Protein AF-A0A1G1KWL5-F1 (afdb_monomer_lite)

Secondary structure (DSSP, 8-state):
--EEEEEEES-SB--HHHHHHHHHHHHHHHHHHHHTT--EE-TTSSS--EESSSEEEEEE-TT--S------BEEEE-TT--SB--TTT---EEEEETTEEEESSB--SS----S-EEEESB--GGGGGGGG--TT-SSS--PEEEEEEEET-----S--TT----

Structure (mmCIF, N/CA/C/O backbone):
data_AF-A0A1G1KWL5-F1
#
_entry.id   AF-A0A1G1KWL5-F1
#
loop_
_atom_site.group_PDB
_atom_site.id
_atom_site.type_symbol
_atom_site.label_atom_id
_atom_site.label_alt_id
_atom_site.label_comp_id
_atom_site.label_asym_id
_atom_site.label_entity_id
_atom_site.label_seq_id
_atom_site.pdbx_PDB_ins_code
_atom_site.Cartn_x
_atom_site.Cartn_y
_atom_site.Cartn_z
_atom_site.occupancy
_atom_site.B_iso_or_equiv
_atom_site.auth_seq_id
_atom_site.auth_comp_id
_atom_site.auth_asym_id
_atom_site.auth_atom_id
_atom_site.pdbx_PDB_model_num
ATOM 1 N N . MET A 1 1 ? 5.805 -2.964 14.758 1.00 57.47 1 MET A N 1
ATOM 2 C CA . MET A 1 1 ? 5.570 -2.248 13.506 1.00 57.47 1 MET A CA 1
ATOM 3 C C . MET A 1 1 ? 4.277 -2.833 13.009 1.00 57.47 1 MET A C 1
ATOM 5 O O . MET A 1 1 ? 4.113 -4.042 13.142 1.00 57.47 1 MET A O 1
ATOM 9 N N . GLY A 1 2 ? 3.341 -2.011 12.547 1.00 67.12 2 GLY A N 1
ATOM 10 C CA . GLY A 1 2 ? 2.117 -2.545 11.961 1.00 67.12 2 GLY A CA 1
ATOM 11 C C . GLY A 1 2 ? 2.396 -3.398 10.717 1.00 67.12 2 GLY A C 1
ATOM 12 O O . GLY A 1 2 ? 3.546 -3.698 10.384 1.00 67.12 2 GLY A O 1
ATOM 13 N N . TYR A 1 3 ? 1.343 -3.765 10.000 1.00 77.00 3 TYR A N 1
ATOM 14 C CA . TYR A 1 3 ? 1.448 -4.544 8.770 1.00 77.00 3 TYR A CA 1
ATOM 15 C C . TYR A 1 3 ? 2.246 -3.759 7.723 1.00 77.00 3 TYR A C 1
ATOM 17 O O . TYR A 1 3 ? 1.770 -2.760 7.178 1.00 77.00 3 TYR A O 1
ATOM 25 N N . THR A 1 4 ? 3.484 -4.202 7.502 1.00 85.19 4 THR A N 1
ATOM 26 C CA . THR A 1 4 ? 4.446 -3.587 6.587 1.00 85.19 4 THR A CA 1
ATOM 27 C C . THR A 1 4 ? 4.796 -4.587 5.500 1.00 85.19 4 THR A C 1
ATOM 29 O O . THR A 1 4 ? 5.141 -5.731 5.798 1.00 85.19 4 THR A O 1
ATOM 32 N N . HIS A 1 5 ? 4.714 -4.154 4.250 1.00 87.19 5 HIS A N 1
ATOM 33 C CA . HIS A 1 5 ? 5.125 -4.930 3.093 1.00 87.19 5 HIS A CA 1
ATOM 34 C C . HIS A 1 5 ? 6.475 -4.409 2.630 1.00 87.19 5 HIS A C 1
ATOM 36 O O . HIS A 1 5 ? 6.615 -3.220 2.370 1.00 87.19 5 HIS A O 1
ATOM 42 N N . TYR A 1 6 ? 7.457 -5.299 2.556 1.00 88.25 6 TYR A N 1
ATOM 43 C CA . TYR A 1 6 ? 8.818 -4.984 2.143 1.00 88.25 6 TYR A CA 1
ATOM 44 C C . TYR A 1 6 ? 9.100 -5.658 0.813 1.00 88.25 6 TYR A C 1
ATOM 46 O O . TYR A 1 6 ? 8.738 -6.822 0.621 1.00 88.25 6 TYR A O 1
ATOM 54 N N . TRP A 1 7 ? 9.800 -4.970 -0.076 1.00 88.19 7 TRP A N 1
ATOM 55 C CA . TRP A 1 7 ? 10.335 -5.594 -1.273 1.00 88.19 7 TRP A CA 1
ATOM 56 C C . TRP A 1 7 ? 11.707 -5.032 -1.605 1.00 88.19 7 TRP A C 1
ATOM 58 O O . TRP A 1 7 ? 12.078 -3.918 -1.237 1.00 88.19 7 TRP A O 1
ATOM 68 N N . TYR A 1 8 ? 12.467 -5.845 -2.328 1.00 85.94 8 TYR A N 1
ATOM 69 C CA . TYR A 1 8 ? 13.721 -5.423 -2.910 1.00 85.94 8 TYR A CA 1
ATOM 70 C C . TYR A 1 8 ? 13.727 -5.752 -4.394 1.00 85.94 8 TYR A C 1
ATOM 72 O O . TYR A 1 8 ? 13.217 -6.796 -4.808 1.00 85.94 8 TYR A O 1
ATOM 80 N N . ARG A 1 9 ? 14.365 -4.900 -5.194 1.00 83.56 9 ARG A N 1
ATOM 81 C CA . ARG A 1 9 ? 14.648 -5.206 -6.600 1.00 83.56 9 ARG A CA 1
ATOM 82 C C . ARG A 1 9 ? 16.054 -4.793 -6.997 1.00 83.56 9 ARG A C 1
ATOM 84 O O . ARG A 1 9 ? 16.593 -3.821 -6.480 1.00 83.56 9 ARG A O 1
ATOM 91 N N . LYS A 1 10 ? 16.632 -5.542 -7.934 1.00 78.75 10 LYS A N 1
ATOM 92 C CA . LYS A 1 10 ? 17.970 -5.280 -8.488 1.00 78.75 10 LYS A CA 1
ATOM 93 C C . LYS A 1 10 ? 17.930 -4.361 -9.703 1.00 78.75 10 LYS A C 1
ATOM 95 O O . LYS A 1 10 ? 18.894 -3.654 -9.978 1.00 78.75 10 LYS A O 1
ATOM 100 N N . ASP A 1 11 ? 16.819 -4.372 -10.431 1.00 83.75 11 ASP A N 1
ATOM 101 C CA . ASP A 1 11 ? 16.706 -3.663 -11.697 1.00 83.75 11 ASP A CA 1
ATOM 102 C C . ASP A 1 11 ? 16.145 -2.255 -11.485 1.00 83.75 11 ASP A C 1
ATOM 104 O O . ASP A 1 11 ? 15.118 -2.066 -10.828 1.00 83.75 11 ASP A O 1
ATOM 108 N N . LYS A 1 12 ? 16.817 -1.255 -12.072 1.00 84.75 12 LYS A N 1
ATOM 109 C CA . LYS A 1 12 ? 16.317 0.131 -12.127 1.00 84.75 12 LYS A CA 1
ATOM 110 C C . LYS A 1 12 ? 15.034 0.241 -12.940 1.00 84.75 12 LYS A C 1
ATOM 112 O O . LYS A 1 12 ? 14.191 1.085 -12.650 1.00 84.75 12 LYS A O 1
ATOM 117 N N . GLU A 1 13 ? 14.909 -0.613 -13.945 1.00 90.69 13 GLU A N 1
ATOM 118 C CA . GLU A 1 13 ? 13.768 -0.706 -14.835 1.00 90.69 13 GLU A CA 1
ATOM 119 C C . GLU A 1 13 ? 13.350 -2.168 -14.937 1.00 90.69 13 GLU A C 1
ATOM 121 O O . GLU A 1 13 ? 14.155 -3.026 -15.291 1.00 90.69 13 GLU A O 1
ATOM 126 N N . ILE A 1 14 ? 12.088 -2.449 -14.628 1.00 92.06 14 ILE A N 1
ATOM 127 C CA . ILE A 1 14 ? 11.498 -3.763 -14.871 1.00 92.06 14 ILE A CA 1
ATOM 128 C C . ILE A 1 14 ? 11.105 -3.836 -16.348 1.00 92.06 14 ILE A C 1
ATOM 130 O O . ILE A 1 14 ? 10.504 -2.900 -16.893 1.00 92.06 14 ILE A O 1
ATOM 134 N N . GLU A 1 15 ? 11.441 -4.959 -16.985 1.00 95.50 15 GLU A N 1
ATOM 135 C CA . GLU A 1 15 ? 11.083 -5.230 -18.377 1.00 95.50 15 GLU A CA 1
ATOM 136 C C . GLU A 1 15 ? 9.563 -5.029 -18.585 1.00 95.50 15 GLU A C 1
ATOM 138 O O . GLU A 1 15 ? 8.766 -5.486 -17.757 1.00 95.50 15 GLU A O 1
ATOM 143 N N . PRO A 1 16 ? 9.134 -4.309 -19.641 1.00 97.19 16 PRO A N 1
ATOM 144 C CA . PRO A 1 16 ? 7.728 -3.963 -19.853 1.00 97.19 16 PRO A CA 1
ATOM 145 C C . PRO A 1 16 ? 6.736 -5.133 -19.807 1.00 97.19 16 PRO A C 1
ATOM 147 O O . PRO A 1 16 ? 5.663 -4.983 -19.222 1.00 97.19 16 PRO A O 1
ATOM 150 N N . GLY A 1 17 ? 7.064 -6.282 -20.401 1.00 97.50 17 GLY A N 1
ATOM 151 C CA . GLY A 1 17 ? 6.241 -7.491 -20.364 1.00 97.50 17 GLY A CA 1
ATOM 152 C C . GLY A 1 17 ? 6.099 -8.070 -18.956 1.00 97.50 17 GLY A C 1
ATOM 153 O O . GLY A 1 17 ? 4.982 -8.380 -18.537 1.00 97.50 17 GLY A O 1
ATOM 154 N N . ILE A 1 18 ? 7.197 -8.139 -18.197 1.00 96.88 18 ILE A N 1
ATOM 155 C CA . ILE A 1 18 ? 7.186 -8.552 -16.784 1.00 96.88 18 ILE A CA 1
ATOM 156 C C . ILE A 1 18 ? 6.297 -7.613 -15.966 1.00 96.88 18 ILE A C 1
ATOM 158 O O . ILE A 1 18 ? 5.409 -8.074 -15.248 1.00 96.88 18 ILE A O 1
ATOM 162 N N . PHE A 1 19 ? 6.490 -6.298 -16.092 1.00 97.50 19 PHE A N 1
ATOM 163 C CA . PHE A 1 19 ? 5.705 -5.333 -15.321 1.00 97.50 19 PHE A CA 1
ATOM 164 C C . PHE A 1 19 ? 4.220 -5.362 -15.698 1.00 97.50 19 PHE A C 1
ATOM 166 O O . PHE A 1 19 ? 3.362 -5.285 -14.824 1.00 97.50 19 PHE A O 1
ATOM 173 N N . ALA A 1 20 ? 3.898 -5.535 -16.983 1.00 98.00 20 ALA A N 1
ATOM 174 C CA . ALA A 1 20 ? 2.520 -5.717 -17.427 1.00 98.00 20 ALA A CA 1
ATOM 175 C C . ALA A 1 20 ? 1.878 -6.980 -16.826 1.00 98.00 20 ALA A C 1
ATOM 177 O O . ALA A 1 20 ? 0.693 -6.954 -16.497 1.00 98.00 20 ALA A O 1
ATOM 178 N N . GLY A 1 21 ? 2.648 -8.059 -16.648 1.00 98.19 21 GLY A N 1
ATOM 179 C CA . GLY A 1 21 ? 2.211 -9.252 -15.920 1.00 98.19 21 GLY A CA 1
ATOM 180 C C . GLY A 1 21 ? 1.867 -8.945 -14.462 1.00 98.19 21 GLY A C 1
ATOM 181 O O . GLY A 1 21 ? 0.768 -9.266 -14.019 1.00 98.19 21 GLY A O 1
ATOM 182 N N . ILE A 1 22 ? 2.751 -8.230 -13.757 1.00 96.19 22 ILE A N 1
ATOM 183 C CA . ILE A 1 22 ? 2.518 -7.795 -12.370 1.00 96.19 22 ILE A CA 1
ATOM 184 C C . ILE A 1 22 ? 1.251 -6.934 -12.286 1.00 96.19 22 ILE A C 1
ATOM 186 O O . ILE A 1 22 ? 0.358 -7.226 -11.496 1.00 96.19 22 ILE A O 1
ATOM 190 N N . ALA A 1 23 ? 1.126 -5.906 -13.129 1.00 97.56 23 ALA A N 1
ATOM 191 C CA . ALA A 1 23 ? -0.055 -5.045 -13.155 1.00 97.56 23 ALA A CA 1
ATOM 192 C C . ALA A 1 23 ? -1.339 -5.840 -13.445 1.00 97.56 23 ALA A C 1
ATOM 194 O O . ALA A 1 23 ? -2.368 -5.608 -12.812 1.00 97.56 23 ALA A O 1
ATOM 195 N N . SER A 1 24 ? -1.272 -6.822 -14.350 1.00 97.88 24 SER A N 1
ATOM 196 C CA . SER A 1 24 ? -2.391 -7.724 -14.630 1.00 97.88 24 SER A CA 1
ATOM 197 C C . SER A 1 24 ? -2.783 -8.551 -13.406 1.00 97.88 24 SER A C 1
ATOM 199 O O . SER A 1 24 ? -3.973 -8.746 -13.166 1.00 97.88 24 SER A O 1
ATOM 201 N N . ASP A 1 25 ? -1.821 -9.013 -12.610 1.00 97.31 25 ASP A N 1
ATOM 202 C CA . ASP A 1 25 ? -2.110 -9.762 -11.388 1.00 97.31 25 ASP A CA 1
ATOM 203 C C . ASP A 1 25 ? -2.805 -8.892 -10.337 1.00 97.31 25 ASP A C 1
ATOM 205 O O . ASP A 1 25 ? -3.807 -9.326 -9.770 1.00 97.31 25 ASP A O 1
ATOM 209 N N . PHE A 1 26 ? -2.384 -7.636 -10.160 1.00 94.81 26 PHE A N 1
ATOM 210 C CA . PHE A 1 26 ? -3.118 -6.678 -9.322 1.00 94.81 26 PHE A CA 1
ATOM 211 C C . PHE A 1 26 ? -4.544 -6.443 -9.838 1.00 94.81 26 PHE A C 1
ATOM 213 O O . PHE A 1 26 ? -5.502 -6.504 -9.069 1.00 94.81 26 PHE A O 1
ATOM 220 N N . GLN A 1 27 ? -4.713 -6.248 -11.147 1.00 95.44 27 GLN A N 1
ATOM 221 C CA . GLN A 1 27 ? -6.031 -6.045 -11.757 1.00 95.44 27 GLN A CA 1
ATOM 222 C C . GLN A 1 27 ? -6.972 -7.242 -11.547 1.00 95.44 27 GLN A C 1
ATOM 224 O O . GLN A 1 27 ? -8.164 -7.043 -11.321 1.00 95.44 27 GLN A O 1
ATOM 229 N N . LYS A 1 28 ? -6.462 -8.482 -11.563 1.00 96.44 28 LYS A N 1
ATOM 230 C CA . LYS A 1 28 ? -7.262 -9.692 -11.284 1.00 96.44 28 LYS A CA 1
ATOM 231 C C . LYS A 1 28 ? -7.772 -9.755 -9.842 1.00 96.44 28 LYS A C 1
ATOM 233 O O . LYS A 1 28 ? -8.770 -10.431 -9.593 1.00 96.44 28 LYS A O 1
ATOM 238 N N . LEU A 1 29 ? -7.109 -9.080 -8.900 1.00 93.12 29 LEU A N 1
ATOM 239 C CA . LEU A 1 29 ? -7.541 -9.021 -7.502 1.00 93.12 29 LEU A CA 1
ATOM 240 C C . LEU A 1 29 ? -8.670 -8.007 -7.280 1.00 93.12 29 LEU A C 1
ATOM 242 O O . LEU A 1 29 ? -9.492 -8.224 -6.390 1.00 93.12 29 LEU A O 1
ATOM 246 N N . MET A 1 30 ? -8.768 -6.964 -8.113 1.00 91.44 30 MET A N 1
ATOM 247 C CA . MET A 1 30 ? -9.748 -5.878 -7.952 1.00 91.44 30 MET A CA 1
ATOM 248 C C . MET A 1 30 ? -11.202 -6.366 -7.811 1.00 91.44 30 MET A C 1
ATOM 250 O O . MET A 1 30 ? -11.854 -5.957 -6.854 1.00 91.44 30 MET A O 1
ATOM 254 N N . PRO A 1 31 ? -11.711 -7.318 -8.624 1.00 91.38 31 PRO A N 1
ATOM 255 C CA . PRO A 1 31 ? -13.077 -7.820 -8.446 1.00 91.38 31 PRO A CA 1
ATOM 256 C C . PRO A 1 31 ? -13.299 -8.530 -7.104 1.00 91.38 31 PRO A C 1
ATOM 258 O O . PRO A 1 31 ? -14.403 -8.520 -6.561 1.00 91.38 31 PRO A O 1
ATOM 261 N N . SER A 1 32 ? -12.258 -9.175 -6.564 1.00 90.25 32 SER A N 1
ATOM 262 C CA . SER A 1 32 ? -12.339 -9.792 -5.237 1.00 90.25 32 SER A CA 1
ATOM 263 C C . SER A 1 32 ? -12.357 -8.723 -4.153 1.00 90.25 32 SER A C 1
ATOM 265 O O . SER A 1 32 ? -13.136 -8.838 -3.213 1.00 90.25 32 SER A O 1
ATOM 267 N N . PHE A 1 33 ? -11.549 -7.671 -4.296 1.00 88.81 33 PHE A N 1
ATOM 268 C CA . PHE A 1 33 ? -11.555 -6.537 -3.374 1.00 88.81 33 PHE A CA 1
ATOM 269 C C . PHE A 1 33 ? -12.928 -5.872 -3.321 1.00 88.81 33 PHE A C 1
ATOM 271 O O . PHE A 1 33 ? -13.494 -5.770 -2.234 1.00 88.81 33 PHE A O 1
ATOM 278 N N . ASP A 1 34 ? -13.528 -5.584 -4.476 1.00 85.56 34 ASP A N 1
ATOM 279 C CA . ASP A 1 34 ? -14.884 -5.038 -4.559 1.00 85.56 34 ASP A CA 1
ATOM 280 C C . ASP A 1 34 ? -15.902 -5.949 -3.862 1.00 85.56 34 ASP A C 1
ATOM 282 O O . ASP A 1 34 ? -16.717 -5.492 -3.057 1.00 85.56 34 ASP A O 1
ATOM 286 N N . LYS A 1 35 ? -15.818 -7.266 -4.105 1.00 85.12 35 LYS A N 1
ATOM 287 C CA . LYS A 1 35 ? -16.687 -8.254 -3.453 1.00 85.12 35 LYS A CA 1
ATOM 288 C C . LYS A 1 35 ? -16.546 -8.241 -1.933 1.00 85.12 35 LYS A C 1
ATOM 290 O O . LYS A 1 35 ? -17.541 -8.476 -1.259 1.00 85.12 35 LYS A O 1
ATOM 295 N N . PHE A 1 36 ? -15.348 -8.003 -1.404 1.00 80.50 36 PHE A N 1
ATOM 296 C CA . PHE A 1 36 ? -15.075 -7.935 0.035 1.00 80.50 36 PHE A CA 1
ATOM 297 C C . PHE A 1 36 ? -15.225 -6.521 0.620 1.00 80.50 36 PHE A C 1
ATOM 299 O O . PHE A 1 36 ? -14.883 -6.309 1.782 1.00 80.50 36 PHE A O 1
ATOM 306 N N . GLY A 1 37 ? -15.711 -5.549 -0.161 1.00 78.50 37 GLY A N 1
ATOM 307 C CA . GLY A 1 37 ? -15.825 -4.159 0.282 1.00 78.50 37 GLY A CA 1
ATOM 308 C C . GLY A 1 37 ? -14.472 -3.495 0.560 1.00 78.50 37 GLY A C 1
ATOM 309 O O . GLY A 1 37 ? -14.409 -2.525 1.311 1.00 78.50 37 GLY A O 1
ATOM 310 N N . ILE A 1 38 ? -13.387 -4.014 -0.014 1.00 84.38 38 ILE A N 1
ATOM 311 C CA . ILE A 1 38 ? -12.054 -3.409 0.008 1.00 84.38 38 ILE A CA 1
ATOM 312 C C . ILE A 1 38 ? -12.018 -2.388 -1.125 1.00 84.38 38 ILE A C 1
ATOM 314 O O . ILE A 1 38 ? -12.103 -2.756 -2.293 1.00 84.38 38 ILE A O 1
ATOM 318 N N . GLN A 1 39 ? -11.881 -1.110 -0.783 1.00 87.56 39 GLN A N 1
ATOM 319 C CA . GLN A 1 39 ? -11.731 -0.040 -1.766 1.00 87.56 39 GLN A CA 1
ATOM 320 C C . GLN A 1 39 ? -10.320 0.522 -1.678 1.00 87.56 39 GLN A C 1
ATOM 322 O O . GLN A 1 39 ? -9.864 0.936 -0.610 1.00 87.56 39 GLN A O 1
ATOM 327 N N . LEU A 1 40 ? -9.640 0.519 -2.819 1.00 92.06 40 LEU A N 1
ATOM 328 C CA . LEU A 1 40 ? -8.354 1.173 -2.984 1.00 92.06 40 LEU A CA 1
ATOM 329 C C . LEU A 1 40 ? -8.578 2.563 -3.567 1.00 92.06 40 LEU A C 1
ATOM 331 O O . LEU A 1 40 ? -9.415 2.744 -4.450 1.00 92.06 40 LEU A O 1
ATOM 335 N N . ALA A 1 41 ? -7.805 3.513 -3.072 1.00 93.81 41 ALA A N 1
ATOM 336 C CA . ALA A 1 41 ? -7.695 4.860 -3.595 1.00 93.81 41 ALA A CA 1
ATOM 337 C C . ALA A 1 41 ? -6.360 5.015 -4.342 1.00 93.81 41 ALA A C 1
ATOM 339 O O . ALA A 1 41 ? -5.559 4.075 -4.403 1.00 93.81 41 ALA A O 1
ATOM 340 N N . ASP A 1 42 ? -6.110 6.192 -4.903 1.00 94.94 42 ASP A N 1
ATOM 341 C CA . ASP A 1 42 ? -4.789 6.588 -5.379 1.00 94.94 42 ASP A CA 1
ATOM 342 C C . ASP A 1 42 ? -3.759 6.620 -4.236 1.00 94.94 42 ASP A C 1
ATOM 344 O O . ASP A 1 42 ? -4.041 6.284 -3.081 1.00 94.94 42 ASP A O 1
ATOM 348 N N . GLY A 1 43 ? -2.519 6.979 -4.568 1.00 92.75 43 GLY A N 1
ATOM 349 C CA . GLY A 1 43 ? -1.435 6.983 -3.593 1.00 92.75 43 GLY A CA 1
ATOM 350 C C . GLY A 1 43 ? -1.644 7.939 -2.413 1.00 92.75 43 GLY A C 1
ATOM 351 O O . GLY A 1 43 ? -1.152 7.647 -1.319 1.00 92.75 43 GLY A O 1
ATOM 352 N N . ASP A 1 44 ? -2.416 9.007 -2.609 1.00 93.62 44 ASP A N 1
ATOM 353 C CA . ASP A 1 44 ? -2.716 10.035 -1.610 1.00 93.62 44 ASP A CA 1
ATOM 354 C C . ASP A 1 44 ? -3.996 9.720 -0.814 1.00 93.62 44 ASP A C 1
ATOM 356 O O . ASP A 1 44 ? -4.355 10.435 0.122 1.00 93.62 44 ASP A O 1
ATOM 360 N N . GLY A 1 45 ? -4.674 8.617 -1.142 1.00 92.56 45 GLY A N 1
ATOM 361 C CA . GLY A 1 45 ? -5.897 8.191 -0.472 1.00 92.56 45 GLY A CA 1
ATOM 362 C C . GLY A 1 45 ? -7.170 8.823 -1.039 1.00 92.56 45 GLY A C 1
ATOM 363 O O . GLY A 1 45 ? -8.218 8.758 -0.386 1.00 92.56 45 GLY A O 1
ATOM 364 N N . GLU A 1 46 ? -7.116 9.403 -2.242 1.00 92.31 46 GLU A N 1
ATOM 365 C CA . GLU A 1 46 ? -8.263 9.974 -2.955 1.00 92.31 46 GLU A CA 1
ATOM 366 C C . GLU A 1 46 ? -8.509 9.254 -4.299 1.00 92.31 46 GLU A C 1
ATOM 368 O O . GLU A 1 46 ? -7.755 8.384 -4.710 1.00 92.31 46 GLU A O 1
ATOM 373 N N . GLY A 1 47 ? -9.620 9.528 -4.985 1.00 92.31 47 GLY A N 1
ATOM 374 C CA . GLY A 1 47 ? -9.837 9.016 -6.347 1.00 92.31 47 GLY A CA 1
ATOM 375 C C . GLY A 1 47 ? -9.720 7.488 -6.519 1.00 92.31 47 GLY A C 1
ATOM 376 O O . GLY A 1 47 ? -10.339 6.714 -5.791 1.00 92.31 47 GLY A O 1
ATOM 377 N N . THR A 1 48 ? -8.975 7.064 -7.545 1.00 93.69 48 THR A N 1
ATOM 378 C CA . THR A 1 48 ? -8.842 5.662 -7.983 1.00 93.69 48 THR A CA 1
ATOM 379 C C . THR A 1 48 ? -7.376 5.245 -8.064 1.00 93.69 48 THR A C 1
ATOM 381 O O . THR A 1 48 ? -6.556 6.061 -8.484 1.00 93.69 48 THR A O 1
ATOM 384 N N . PRO A 1 49 ? -7.035 3.978 -7.777 1.00 96.19 49 PRO A N 1
ATOM 385 C CA . PRO A 1 49 ? -5.655 3.512 -7.810 1.00 96.19 49 PRO A CA 1
ATOM 386 C C . PRO A 1 49 ? -5.078 3.564 -9.228 1.00 96.19 49 PRO A C 1
ATOM 388 O O . PRO A 1 49 ? -5.772 3.295 -10.212 1.00 96.19 49 PRO A O 1
ATOM 391 N N . THR A 1 50 ? -3.778 3.820 -9.332 1.00 97.75 50 THR A N 1
ATOM 392 C CA . THR A 1 50 ? -3.042 3.681 -10.592 1.00 97.75 50 THR A CA 1
ATOM 393 C C . THR A 1 50 ? -2.514 2.260 -10.676 1.00 97.75 50 THR A C 1
ATOM 395 O O . THR A 1 50 ? -1.629 1.889 -9.916 1.00 97.75 50 THR A O 1
ATOM 398 N N . ILE A 1 51 ? -3.056 1.442 -11.577 1.00 97.06 51 ILE A N 1
ATOM 399 C CA . ILE A 1 51 ? -2.581 0.071 -11.818 1.00 97.06 51 ILE A CA 1
ATOM 400 C C . ILE A 1 51 ? -2.453 -0.121 -13.325 1.00 97.06 51 ILE A C 1
ATOM 402 O O . ILE A 1 51 ? -3.383 -0.575 -13.999 1.00 97.06 51 ILE A O 1
ATOM 406 N N . ASP A 1 52 ? -1.301 0.266 -13.864 1.00 96.88 52 ASP A N 1
ATOM 407 C CA . ASP A 1 52 ? -1.033 0.236 -15.299 1.00 96.88 52 ASP A CA 1
ATOM 408 C C . ASP A 1 52 ? 0.360 -0.321 -15.634 1.00 96.88 52 ASP A C 1
ATOM 410 O O . ASP A 1 52 ? 1.036 -0.925 -14.808 1.00 96.88 52 ASP A O 1
ATOM 414 N N . LYS A 1 53 ? 0.791 -0.170 -16.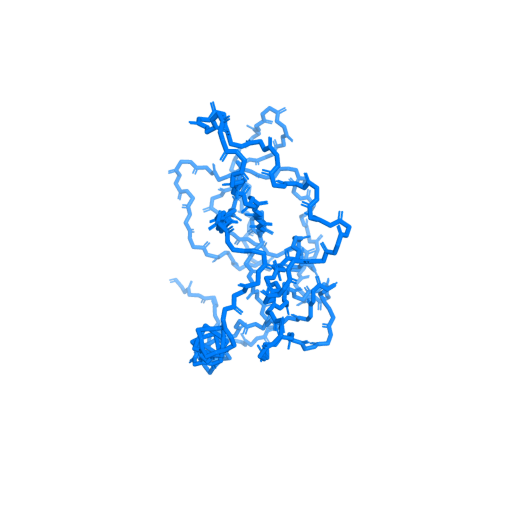891 1.00 96.44 53 LYS A N 1
ATOM 415 C CA . LYS A 1 53 ? 2.066 -0.713 -17.397 1.00 96.44 53 LYS A CA 1
ATOM 416 C C . LYS A 1 53 ? 3.301 0.088 -16.963 1.00 96.44 53 LYS A C 1
ATOM 418 O O . LYS A 1 53 ? 4.410 -0.214 -17.401 1.00 96.44 53 LYS A O 1
ATOM 423 N N . THR A 1 54 ? 3.128 1.137 -16.173 1.00 97.12 54 THR A N 1
ATOM 424 C CA . THR A 1 54 ? 4.173 2.083 -15.773 1.00 97.12 54 THR A CA 1
ATOM 425 C C . THR A 1 54 ? 4.242 2.267 -14.265 1.00 97.12 54 THR A C 1
ATOM 427 O O . THR A 1 54 ? 5.343 2.432 -13.736 1.00 97.12 54 THR A O 1
ATOM 430 N N . LEU A 1 55 ? 3.105 2.184 -13.575 1.00 97.31 55 LEU A N 1
ATOM 431 C CA . LEU A 1 55 ? 3.003 2.417 -12.147 1.00 97.31 55 LEU A CA 1
ATOM 432 C C . LEU A 1 55 ? 1.906 1.552 -11.522 1.00 97.31 55 LEU A C 1
ATOM 434 O O . LEU A 1 55 ? 0.801 1.430 -12.050 1.00 97.31 55 LEU A O 1
ATOM 438 N N . ILE A 1 56 ? 2.229 0.997 -10.357 1.00 97.50 56 ILE A N 1
ATOM 439 C CA . ILE A 1 56 ? 1.257 0.497 -9.394 1.00 97.50 56 ILE A CA 1
ATOM 440 C C . ILE A 1 56 ? 1.348 1.435 -8.190 1.00 97.50 56 ILE A C 1
ATOM 442 O O . ILE A 1 56 ? 2.379 1.480 -7.523 1.00 97.50 56 ILE A O 1
ATOM 446 N N . SER A 1 57 ? 0.315 2.244 -7.972 1.00 96.81 57 SER A N 1
ATOM 447 C CA . SER A 1 57 ? 0.225 3.196 -6.870 1.00 96.81 57 SER A CA 1
ATOM 448 C C . SER A 1 57 ? -1.173 3.195 -6.276 1.00 96.81 57 SER A C 1
ATOM 450 O O . SER A 1 57 ? -2.147 3.420 -6.997 1.00 96.81 57 SER A O 1
ATOM 452 N N . PHE A 1 58 ? -1.275 2.924 -4.979 1.00 95.62 58 PHE A N 1
ATOM 453 C CA . PHE A 1 58 ? -2.552 2.923 -4.273 1.00 95.62 58 PHE A CA 1
ATOM 454 C C . PHE A 1 58 ? -2.385 3.109 -2.766 1.00 95.62 58 PHE A C 1
ATOM 456 O O . PHE A 1 58 ? -1.310 2.894 -2.199 1.00 95.62 58 PHE A O 1
ATOM 463 N N . ASN A 1 59 ? -3.487 3.455 -2.111 1.00 93.94 59 ASN A N 1
ATOM 464 C CA . ASN A 1 59 ? -3.602 3.559 -0.662 1.00 93.94 59 ASN A CA 1
ATOM 465 C C . ASN A 1 59 ? -5.026 3.174 -0.216 1.00 93.94 59 ASN A C 1
ATOM 467 O O . ASN A 1 59 ? -5.888 2.849 -1.038 1.00 93.94 59 ASN A O 1
ATOM 471 N N . GLY A 1 60 ? -5.285 3.179 1.090 1.00 90.62 60 GLY A N 1
ATOM 472 C CA . GLY A 1 60 ? -6.654 3.168 1.608 1.00 90.62 60 GLY A CA 1
ATOM 473 C C . GLY A 1 60 ? -7.323 4.533 1.427 1.00 90.62 60 GLY A C 1
ATOM 474 O O . GLY A 1 60 ? -6.642 5.537 1.247 1.00 90.62 60 GLY A O 1
ATOM 475 N N . LEU A 1 61 ? -8.653 4.590 1.511 1.00 91.31 61 LEU A N 1
ATOM 476 C CA . LEU A 1 61 ? -9.390 5.856 1.438 1.00 91.31 61 LEU A CA 1
ATOM 477 C C . LEU A 1 61 ? -9.074 6.768 2.631 1.00 91.31 61 LEU A C 1
ATOM 479 O O . LEU A 1 61 ? -9.332 6.398 3.780 1.00 91.31 61 LEU A O 1
ATOM 483 N N . ALA A 1 62 ? -8.611 7.988 2.357 1.00 89.50 62 ALA A N 1
ATOM 484 C CA . ALA A 1 62 ? -8.321 8.992 3.382 1.00 89.50 62 ALA A CA 1
ATOM 485 C C . ALA A 1 62 ? -9.585 9.457 4.124 1.00 89.50 62 ALA A C 1
ATOM 487 O O . ALA A 1 62 ? -9.553 9.799 5.301 1.00 89.50 62 ALA A O 1
ATOM 488 N N . LYS A 1 63 ? -10.729 9.441 3.433 1.00 87.31 63 LYS A N 1
ATOM 489 C CA . LYS A 1 63 ? -12.051 9.775 3.976 1.00 87.31 63 LYS A CA 1
ATOM 490 C C . LYS A 1 63 ? -12.916 8.511 3.953 1.00 87.31 63 LYS A C 1
ATOM 492 O O . LYS A 1 63 ? -13.869 8.416 3.190 1.00 87.31 63 LYS A O 1
ATOM 497 N N . CYS A 1 64 ? -12.544 7.521 4.777 1.00 84.31 64 CYS A N 1
ATOM 498 C CA . CYS A 1 64 ? -13.184 6.192 4.831 1.00 84.31 64 CYS A CA 1
ATOM 499 C C . CYS A 1 64 ? -14.608 6.246 5.440 1.00 84.31 64 CYS A C 1
ATOM 501 O O . CYS A 1 64 ? -15.353 5.274 5.358 1.00 84.31 64 CYS A O 1
ATOM 503 N N . HIS A 1 65 ? -14.980 7.369 6.075 1.00 82.44 65 HIS A N 1
ATOM 504 C CA . HIS A 1 65 ? -16.244 7.597 6.798 1.00 82.44 65 HIS A CA 1
ATOM 505 C C . HIS A 1 65 ? -16.524 6.642 7.974 1.00 82.44 65 HIS A C 1
ATOM 507 O O . HIS A 1 65 ? -17.590 6.721 8.586 1.00 82.44 65 HIS A O 1
ATOM 513 N N . HIS A 1 66 ? -15.574 5.780 8.343 1.00 82.88 66 HIS A N 1
ATOM 514 C CA . HIS A 1 66 ? -15.619 5.089 9.629 1.00 82.88 66 HIS A CA 1
ATOM 515 C C . HIS A 1 66 ? -15.485 6.097 10.780 1.00 82.88 66 HIS A C 1
ATOM 517 O O . HIS A 1 66 ? -14.943 7.190 10.593 1.00 82.88 66 HIS A O 1
ATOM 523 N N . PRO A 1 67 ? -15.979 5.760 11.978 1.00 81.06 67 PRO A N 1
ATOM 524 C CA . PRO A 1 67 ? -15.851 6.627 13.136 1.00 81.06 67 PRO A CA 1
ATOM 525 C C . PRO A 1 67 ? -14.379 6.947 13.419 1.00 81.06 67 PRO A C 1
ATOM 527 O O . PRO A 1 67 ? -13.529 6.065 13.510 1.00 81.06 67 PRO A O 1
ATOM 530 N N . ALA A 1 68 ? -14.087 8.233 13.602 1.00 72.00 68 ALA A N 1
ATOM 531 C CA . ALA A 1 68 ? -12.775 8.720 14.028 1.00 72.00 68 ALA A CA 1
ATOM 532 C C . ALA A 1 68 ? -12.584 8.609 15.551 1.00 72.00 68 ALA A C 1
ATOM 534 O O . ALA A 1 68 ? -11.920 9.432 16.173 1.00 72.00 68 ALA A O 1
ATOM 535 N N . THR A 1 69 ? -13.217 7.616 16.177 1.00 63.66 69 THR A N 1
ATOM 536 C CA . THR A 1 69 ? -13.372 7.518 17.635 1.00 63.66 69 THR A CA 1
ATOM 537 C C . THR A 1 69 ? -12.072 7.209 18.371 1.00 63.66 69 THR A C 1
ATOM 539 O O . THR A 1 69 ? -12.024 7.357 19.594 1.00 63.66 69 THR A O 1
ATOM 542 N N . HIS A 1 70 ? -11.018 6.799 17.658 1.00 63.75 70 HIS A N 1
ATOM 543 C CA . HIS A 1 70 ? -9.756 6.362 18.249 1.00 63.75 70 HIS A CA 1
ATOM 544 C C . HIS A 1 70 ? -8.557 6.908 17.460 1.00 63.75 70 HIS A C 1
ATOM 546 O O . HIS A 1 70 ? -8.207 6.379 16.408 1.00 63.75 70 HIS A O 1
ATOM 552 N N . GLU A 1 71 ? -7.885 7.940 17.972 1.00 64.25 71 GLU A N 1
ATOM 553 C CA . GLU A 1 71 ? -6.528 8.271 17.526 1.00 64.25 71 GLU A CA 1
ATOM 554 C C . GLU A 1 71 ? -5.552 7.354 18.279 1.00 64.25 71 GLU A C 1
ATOM 556 O O . GLU A 1 71 ? -5.208 7.597 19.433 1.00 64.25 71 GLU A O 1
ATOM 561 N N . LEU A 1 72 ? -5.158 6.237 17.657 1.00 72.62 72 LEU A N 1
ATOM 562 C CA . LEU A 1 72 ? -4.352 5.196 18.316 1.00 72.62 72 LEU A CA 1
ATOM 563 C C . LEU A 1 72 ? -2.845 5.514 18.365 1.00 72.62 72 LEU A C 1
ATOM 565 O O . LEU A 1 72 ? -2.063 4.692 18.842 1.00 72.62 72 LEU A O 1
ATOM 569 N N . GLY A 1 73 ? -2.423 6.680 17.860 1.00 76.31 73 GLY A N 1
ATOM 570 C CA . GLY A 1 73 ? -1.010 7.046 17.745 1.00 76.31 73 GLY A CA 1
ATOM 571 C C . GLY A 1 73 ? -0.193 5.940 17.065 1.00 76.31 73 GLY A C 1
ATOM 572 O O . GLY A 1 73 ? -0.565 5.434 16.002 1.00 76.31 73 GLY A O 1
ATOM 573 N N . ILE A 1 74 ? 0.912 5.533 17.698 1.00 77.75 74 ILE A N 1
ATOM 574 C CA . ILE A 1 74 ? 1.668 4.341 17.295 1.00 77.75 74 ILE A CA 1
ATOM 575 C C . ILE A 1 74 ? 0.998 3.111 17.914 1.00 77.75 74 ILE A C 1
ATOM 577 O O . ILE A 1 74 ? 1.175 2.832 19.101 1.00 77.75 74 ILE A O 1
ATOM 581 N N . ALA A 1 75 ? 0.279 2.343 17.094 1.00 83.38 75 ALA A N 1
ATOM 582 C CA . ALA A 1 75 ? -0.302 1.079 17.532 1.00 83.38 75 ALA A CA 1
ATOM 583 C C . ALA A 1 75 ? 0.597 -0.123 17.206 1.00 83.38 75 ALA A C 1
ATOM 585 O O . ALA A 1 75 ? 1.276 -0.162 16.170 1.00 83.38 75 ALA A O 1
ATOM 586 N N . TRP A 1 76 ? 0.558 -1.135 18.070 1.00 86.88 76 TRP A N 1
ATOM 587 C CA . TRP A 1 76 ? 1.267 -2.403 17.892 1.00 86.88 76 TRP A CA 1
ATOM 588 C C . TRP A 1 76 ? 0.302 -3.591 17.993 1.00 86.88 76 TRP A C 1
ATOM 590 O O . TRP A 1 76 ? -0.599 -3.553 18.822 1.00 86.88 76 TRP A O 1
ATOM 600 N N . PRO A 1 77 ? 0.449 -4.662 17.197 1.00 88.31 77 PRO A N 1
ATOM 601 C CA . PRO A 1 77 ? -0.361 -5.859 17.412 1.00 88.31 77 PRO A CA 1
ATOM 602 C C . PRO A 1 77 ? -0.060 -6.470 18.791 1.00 88.31 77 PRO A C 1
ATOM 604 O O . PRO A 1 77 ? 1.106 -6.561 19.186 1.00 88.31 77 PRO A O 1
ATOM 607 N N . SER A 1 78 ? -1.103 -6.880 19.513 1.00 89.81 78 SER A N 1
ATOM 608 C CA . SER A 1 78 ? -0.979 -7.735 20.696 1.00 89.81 78 SER A CA 1
ATOM 609 C C . SER A 1 78 ? -0.600 -9.174 20.307 1.00 89.81 78 SER A C 1
ATOM 611 O O . SER A 1 78 ? -0.567 -9.537 19.130 1.00 89.81 78 SER A O 1
ATOM 613 N N . GLU A 1 79 ? -0.331 -10.023 21.300 1.00 89.19 79 GLU A N 1
ATOM 614 C CA . GLU A 1 79 ? 0.010 -11.440 21.084 1.00 89.19 79 GLU A CA 1
ATOM 615 C C . GLU A 1 79 ? -1.136 -12.263 20.476 1.00 89.19 79 GLU A C 1
ATOM 617 O O . GLU A 1 79 ? -0.894 -13.308 19.876 1.00 89.19 79 GLU A O 1
ATOM 622 N N . ILE A 1 80 ? -2.377 -11.791 20.618 1.00 88.62 80 ILE A N 1
ATOM 623 C CA . ILE A 1 80 ? -3.585 -12.455 20.112 1.00 88.62 80 ILE A CA 1
ATOM 624 C C . ILE A 1 80 ? -4.183 -11.729 18.903 1.00 88.62 80 ILE A C 1
ATOM 626 O O . ILE A 1 80 ? -5.307 -12.031 18.504 1.00 88.62 80 ILE A O 1
ATOM 630 N N . ALA A 1 81 ? -3.459 -10.755 18.339 1.00 88.94 81 ALA A N 1
ATOM 631 C CA . ALA A 1 81 ? -4.005 -9.871 17.327 1.00 88.94 81 ALA A CA 1
ATOM 632 C C . ALA A 1 81 ? -4.452 -10.627 16.066 1.00 88.94 81 ALA A C 1
ATOM 634 O O . ALA A 1 81 ? -3.676 -11.366 15.456 1.00 88.94 81 ALA A O 1
ATOM 635 N N . GLY A 1 82 ? -5.692 -10.396 15.630 1.00 85.38 82 GLY A N 1
ATOM 636 C CA . GLY A 1 82 ? -6.250 -11.063 14.459 1.00 85.38 82 GLY A CA 1
ATOM 637 C C . GLY A 1 82 ? -7.574 -10.471 13.984 1.00 85.38 82 GLY A C 1
ATOM 638 O O . GLY A 1 82 ? -8.394 -10.012 14.769 1.00 85.38 82 GLY A O 1
ATOM 639 N N . GLY A 1 83 ? -7.802 -10.511 12.671 1.00 85.75 83 GLY A N 1
ATOM 640 C CA . GLY A 1 83 ? -9.049 -10.043 12.067 1.00 85.75 83 GLY A CA 1
ATOM 641 C C . GLY A 1 83 ? -9.183 -8.518 11.976 1.00 85.75 83 GLY A C 1
ATOM 642 O O . GLY A 1 83 ? -8.219 -7.759 12.122 1.00 85.75 83 GLY A O 1
ATOM 643 N N . ILE A 1 84 ? -10.403 -8.087 11.662 1.00 84.94 84 ILE A N 1
ATOM 644 C CA . ILE A 1 84 ? -10.794 -6.691 11.464 1.00 84.94 84 ILE A CA 1
ATOM 645 C C . ILE A 1 84 ? -11.955 -6.417 12.415 1.00 84.94 84 ILE A C 1
ATOM 647 O O . ILE A 1 84 ? -12.919 -7.177 12.435 1.00 84.94 84 ILE A O 1
ATOM 651 N N . ALA A 1 85 ? -11.838 -5.368 13.221 1.00 86.31 85 ALA A N 1
ATOM 652 C CA . ALA A 1 85 ? -12.899 -4.941 14.116 1.00 86.31 85 ALA A CA 1
ATOM 653 C C . ALA A 1 85 ? -13.997 -4.200 13.362 1.00 86.31 85 ALA A C 1
ATOM 655 O O . ALA A 1 85 ? -13.737 -3.513 12.371 1.00 86.31 85 ALA A O 1
ATOM 656 N N . ASN A 1 86 ? -15.208 -4.257 13.905 1.00 83.12 86 ASN A N 1
ATOM 657 C CA . ASN A 1 86 ? -16.230 -3.277 13.614 1.00 83.12 86 ASN A CA 1
ATOM 658 C C . ASN A 1 86 ? -15.870 -1.942 14.287 1.00 83.12 86 ASN A C 1
ATOM 660 O O . ASN A 1 86 ? -16.011 -1.833 15.508 1.00 83.12 86 ASN A O 1
ATOM 664 N N . PRO A 1 87 ? -15.472 -0.899 13.530 1.00 80.19 87 PRO A N 1
ATOM 665 C CA . PRO A 1 87 ? -15.016 0.351 14.129 1.00 80.19 87 PRO A CA 1
ATOM 666 C C . PRO A 1 87 ? -16.139 1.102 14.866 1.00 80.19 87 PRO A C 1
ATOM 668 O O . PRO A 1 87 ? -15.856 2.026 15.618 1.00 80.19 87 PRO A O 1
ATOM 671 N N . TRP A 1 88 ? -17.407 0.717 14.677 1.00 80.50 88 TRP A N 1
ATOM 672 C CA . TRP A 1 88 ? -18.561 1.313 15.356 1.00 80.50 88 TRP A CA 1
ATOM 673 C C . TRP A 1 88 ? -18.927 0.625 16.672 1.00 80.50 88 TRP A C 1
ATOM 675 O O . TRP A 1 88 ? -19.630 1.226 17.482 1.00 80.50 88 TRP A O 1
ATOM 685 N N . LEU A 1 89 ? -18.518 -0.632 16.865 1.00 83.88 89 LEU A N 1
ATOM 686 C CA . LEU A 1 89 ? -18.986 -1.466 17.978 1.00 83.88 89 LEU A CA 1
ATOM 687 C C . LEU A 1 89 ? -17.862 -1.949 18.895 1.00 83.88 89 LEU A C 1
ATOM 689 O O . LEU A 1 89 ? -18.131 -2.287 20.045 1.00 83.88 89 LEU A O 1
ATOM 693 N N . GLU A 1 90 ? -16.625 -2.005 18.404 1.00 85.44 90 GLU A N 1
ATOM 694 C CA . GLU A 1 90 ? -15.523 -2.665 19.098 1.00 85.44 90 GLU A CA 1
ATOM 695 C C . GLU A 1 90 ? -14.396 -1.684 19.445 1.00 85.44 90 GLU A C 1
ATOM 697 O O . GLU A 1 90 ? -13.833 -1.028 18.567 1.00 85.44 90 GLU A O 1
ATOM 702 N N . ASP A 1 91 ? -14.017 -1.639 20.727 1.00 86.44 91 ASP A N 1
ATOM 703 C CA . ASP A 1 91 ? -12.742 -1.055 21.151 1.00 86.44 91 ASP A CA 1
ATOM 704 C C . ASP A 1 91 ? -11.640 -2.098 20.958 1.00 86.44 91 ASP A C 1
ATOM 706 O O . ASP A 1 91 ? -11.696 -3.193 21.516 1.00 86.44 91 ASP A O 1
ATOM 710 N N . VAL A 1 92 ? -10.645 -1.763 20.141 1.00 87.69 92 VAL A N 1
ATOM 711 C CA . VAL A 1 92 ? -9.558 -2.684 19.790 1.00 87.69 92 VAL A CA 1
ATOM 712 C C . VAL A 1 92 ? -8.354 -2.587 20.715 1.00 87.69 92 VAL A C 1
ATOM 714 O O . VAL A 1 92 ? -7.429 -3.385 20.566 1.00 87.69 92 VAL A O 1
ATOM 717 N N . ARG A 1 93 ? -8.313 -1.594 21.614 1.00 88.62 93 ARG A N 1
ATOM 718 C CA . ARG A 1 93 ? -7.161 -1.350 22.491 1.00 88.62 93 ARG A CA 1
ATOM 719 C C . ARG A 1 93 ? -7.052 -2.452 23.533 1.00 88.62 93 ARG A C 1
ATOM 721 O O . ARG A 1 93 ? -8.008 -2.747 24.241 1.00 88.62 93 ARG A O 1
ATOM 728 N N . SER A 1 94 ? -5.858 -3.019 23.643 1.00 88.81 94 SER A N 1
ATOM 729 C CA . SER A 1 94 ? -5.562 -4.109 24.567 1.00 88.81 94 SER A CA 1
ATOM 730 C C . SER A 1 94 ? -4.830 -3.589 25.805 1.00 88.81 94 SER A C 1
ATOM 732 O O . SER A 1 94 ? -5.357 -3.634 26.917 1.00 88.81 94 SER A O 1
ATOM 734 N N . LYS A 1 95 ? -3.603 -3.079 25.632 1.00 88.12 95 LYS A N 1
ATOM 735 C CA . LYS A 1 95 ? -2.731 -2.609 26.723 1.00 88.12 95 LYS A CA 1
ATOM 736 C C . LYS A 1 95 ? -1.763 -1.515 26.256 1.00 88.12 95 LYS A C 1
ATOM 738 O O . LYS A 1 95 ? -1.298 -1.603 25.115 1.00 88.12 95 LYS A O 1
ATOM 743 N N . PRO A 1 96 ? -1.311 -0.628 27.159 1.00 86.94 96 PRO A N 1
ATOM 744 C CA . PRO A 1 96 ? -0.244 0.319 26.857 1.00 86.94 96 PRO A CA 1
ATOM 745 C C . PRO A 1 96 ? 1.059 -0.368 26.429 1.00 86.94 96 PRO A C 1
ATOM 747 O O . PRO A 1 96 ? 1.426 -1.432 26.933 1.00 86.94 9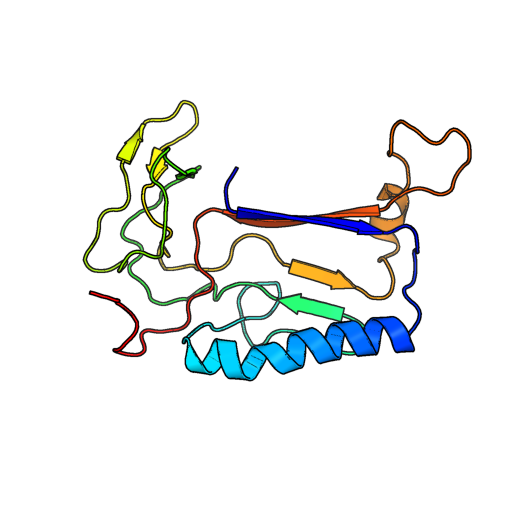6 PRO A O 1
ATOM 750 N N . TRP A 1 97 ? 1.793 0.282 25.532 1.00 84.00 97 TRP A N 1
ATOM 751 C CA . TRP A 1 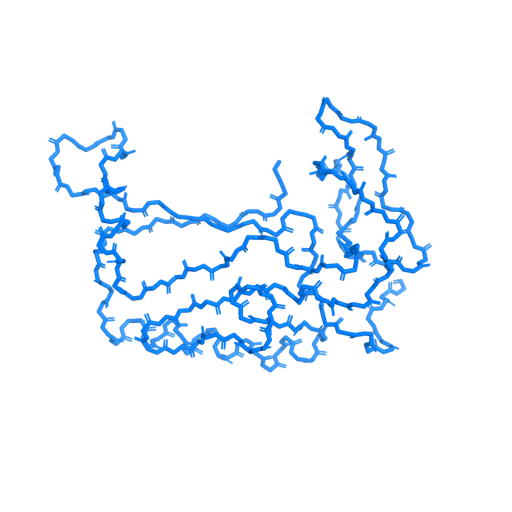97 ? 3.112 -0.104 25.026 1.00 84.00 97 TRP A CA 1
ATOM 752 C C . TRP A 1 97 ? 4.059 1.100 25.101 1.00 84.00 97 TRP A C 1
ATOM 754 O O . TRP A 1 97 ? 3.614 2.243 25.132 1.00 84.00 97 TRP A O 1
ATOM 764 N N . PHE A 1 98 ? 5.379 0.873 25.107 1.00 80.75 98 PHE A N 1
ATOM 765 C CA . PHE A 1 98 ? 6.357 1.947 25.344 1.00 80.75 98 PHE A CA 1
ATOM 766 C C . PHE A 1 98 ? 6.231 3.147 24.384 1.00 80.75 98 PHE A C 1
ATOM 768 O O . PHE A 1 98 ? 6.665 4.243 24.723 1.00 80.75 98 PHE A O 1
ATOM 775 N N . GLY A 1 99 ? 5.672 2.940 23.188 1.00 74.94 99 GLY A N 1
ATOM 776 C CA . GLY A 1 99 ? 5.448 3.980 22.182 1.00 74.94 99 GLY A CA 1
ATOM 777 C C . GLY A 1 99 ? 3.982 4.327 21.913 1.00 74.94 99 GLY A C 1
ATOM 778 O O . GLY A 1 99 ? 3.741 5.102 20.996 1.00 74.94 99 GLY A O 1
ATOM 779 N N . GLY A 1 100 ? 3.015 3.755 22.639 1.00 83.69 100 GLY A N 1
ATOM 780 C CA . GLY A 1 100 ? 1.587 3.931 22.348 1.00 83.69 100 GLY A CA 1
ATOM 781 C C . GLY A 1 100 ? 0.714 2.829 22.947 1.00 83.69 100 GLY A C 1
ATOM 782 O O . GLY A 1 100 ? 0.816 2.539 24.134 1.00 83.69 100 GLY A O 1
ATOM 783 N N . GLU A 1 101 ? -0.125 2.197 22.130 1.00 86.56 101 GLU A N 1
ATOM 784 C CA . GLU A 1 101 ? -1.084 1.169 22.563 1.00 86.56 101 GLU A CA 1
ATOM 785 C C . GLU A 1 101 ? -0.930 -0.120 21.750 1.00 86.56 101 GLU A C 1
ATOM 787 O O . GLU A 1 101 ? -0.554 -0.107 20.575 1.00 86.56 101 GLU A O 1
ATOM 792 N N . THR A 1 102 ? -1.245 -1.255 22.366 1.00 89.88 102 THR A N 1
ATOM 793 C CA . THR A 1 102 ? -1.416 -2.520 21.645 1.00 89.88 102 THR A CA 1
ATOM 794 C C . THR A 1 102 ? -2.866 -2.709 21.217 1.00 89.88 102 THR A C 1
ATOM 796 O O . THR A 1 102 ? -3.779 -2.226 21.887 1.00 89.88 102 THR A O 1
ATOM 799 N N . ILE A 1 103 ? -3.087 -3.417 20.110 1.00 89.69 103 ILE A N 1
ATOM 800 C CA . ILE A 1 103 ? -4.417 -3.692 19.560 1.00 89.69 103 ILE A CA 1
ATOM 801 C C . ILE A 1 103 ? -4.638 -5.179 19.290 1.00 89.69 103 ILE A C 1
ATOM 803 O O . ILE A 1 103 ? -3.734 -5.870 18.818 1.00 89.69 103 ILE A O 1
ATOM 807 N N . ASP A 1 104 ? -5.861 -5.648 19.534 1.00 91.12 104 ASP A N 1
ATOM 808 C CA . ASP A 1 104 ? -6.263 -7.042 19.300 1.00 91.12 104 ASP A CA 1
ATOM 809 C C . ASP A 1 104 ? -6.843 -7.264 17.892 1.00 91.12 104 ASP A C 1
ATOM 811 O O . ASP A 1 104 ? -6.848 -8.382 17.380 1.00 91.12 104 ASP A O 1
ATOM 815 N N . LYS A 1 105 ? -7.313 -6.207 17.221 1.00 88.88 105 LYS A N 1
ATOM 816 C CA . LYS A 1 105 ? -7.875 -6.274 15.863 1.00 88.88 105 LYS A CA 1
ATOM 817 C C . LYS A 1 105 ? -7.484 -5.043 15.050 1.00 88.88 105 LYS A C 1
ATOM 819 O O . LYS A 1 105 ? -7.280 -3.963 15.602 1.00 88.88 105 LYS A O 1
ATOM 824 N N . ARG A 1 106 ? -7.416 -5.184 13.722 1.00 87.06 106 ARG A N 1
ATOM 825 C CA . ARG A 1 106 ? -7.232 -4.045 12.800 1.00 87.06 106 ARG A CA 1
ATOM 826 C C . ARG A 1 106 ? -8.473 -3.149 12.799 1.00 87.06 106 ARG A C 1
ATOM 828 O O . ARG A 1 106 ? -9.581 -3.667 12.881 1.00 87.06 106 ARG A O 1
ATOM 835 N N . THR A 1 107 ? -8.309 -1.833 12.651 1.00 85.38 107 THR A N 1
ATOM 836 C CA . THR A 1 107 ? -9.434 -0.870 12.632 1.00 85.38 107 THR A CA 1
ATOM 837 C C . THR A 1 107 ? -9.138 0.390 11.792 1.00 85.38 107 THR A C 1
ATOM 839 O O . THR A 1 107 ? -7.968 0.727 11.615 1.00 85.38 107 THR A O 1
ATOM 842 N N . CYS A 1 108 ? -10.169 1.073 11.259 1.00 82.31 108 CYS A N 1
ATOM 843 C CA . CYS A 1 108 ? -10.069 2.422 10.645 1.00 82.31 108 CYS A CA 1
ATOM 844 C C . CYS A 1 108 ? -10.490 3.470 11.686 1.00 82.31 108 CYS A C 1
ATOM 846 O O . CYS A 1 108 ? -11.465 3.263 12.401 1.00 82.31 108 CYS A O 1
ATOM 848 N N . SER A 1 109 ? -9.823 4.625 11.704 1.00 80.12 109 SER A N 1
ATOM 849 C CA . SER A 1 109 ? -10.188 5.791 12.522 1.00 80.12 109 SER A CA 1
ATOM 850 C C . SER A 1 109 ? -10.710 6.953 11.663 1.00 80.12 109 SER A C 1
ATOM 852 O O . SER A 1 109 ? -10.328 8.104 11.858 1.00 80.12 109 SER A O 1
ATOM 854 N N . GLY A 1 110 ? -11.532 6.658 10.653 1.00 83.75 110 GLY A N 1
ATOM 855 C CA . GLY A 1 110 ? -12.036 7.641 9.678 1.00 83.75 110 GLY A CA 1
ATOM 856 C C . GLY A 1 110 ? -11.116 7.915 8.485 1.00 83.75 110 GLY A C 1
ATOM 857 O O . GLY A 1 110 ? -11.578 8.434 7.469 1.00 83.75 110 GLY A O 1
ATOM 858 N N . ASP A 1 111 ? -9.871 7.456 8.567 1.00 87.94 111 ASP A N 1
ATOM 859 C CA . ASP A 1 111 ? -8.864 7.497 7.513 1.00 87.94 111 ASP A CA 1
ATOM 860 C C . ASP A 1 111 ? -8.192 6.116 7.400 1.00 87.94 111 ASP A C 1
ATOM 862 O O . ASP A 1 111 ? -7.488 5.700 8.324 1.00 87.94 111 ASP A O 1
ATOM 866 N N . CYS A 1 112 ? -8.426 5.399 6.293 1.00 87.75 112 CYS A N 1
ATOM 867 C CA . CYS A 1 112 ? -7.806 4.102 5.974 1.00 87.75 112 CYS A CA 1
ATOM 868 C C . CYS A 1 112 ? -6.441 4.258 5.285 1.00 87.75 112 CYS A C 1
ATOM 870 O O . CYS A 1 112 ? -5.734 3.264 5.116 1.00 87.75 112 CYS A O 1
ATOM 872 N N . SER A 1 113 ? -6.084 5.467 4.853 1.00 89.62 113 SER A N 1
ATOM 873 C CA . SER A 1 113 ? -4.813 5.758 4.199 1.00 89.62 113 SER A CA 1
ATOM 874 C C . SER A 1 113 ? -3.675 5.764 5.228 1.00 89.62 113 SER A C 1
ATOM 876 O O . SER A 1 113 ? -3.876 6.096 6.403 1.00 89.62 113 SER A O 1
ATOM 878 N N . HIS A 1 114 ? -2.473 5.330 4.846 1.00 89.75 114 HIS A N 1
ATOM 879 C CA . HIS A 1 114 ? -1.316 5.423 5.742 1.00 89.75 114 HIS A CA 1
ATOM 880 C C . HIS A 1 114 ? -0.017 5.736 5.009 1.00 89.75 114 HIS A C 1
ATOM 882 O O . HIS A 1 114 ? 0.383 6.892 4.949 1.00 89.75 114 HIS A O 1
ATOM 888 N N . GLU A 1 115 ? 0.638 4.725 4.448 1.00 90.50 115 GLU A N 1
ATOM 889 C CA . GLU A 1 115 ? 1.766 4.912 3.546 1.00 90.50 115 GLU A CA 1
ATOM 890 C C . GLU A 1 115 ? 1.355 4.420 2.163 1.00 90.50 115 GLU A C 1
ATOM 892 O O . GLU A 1 115 ? 0.765 3.346 2.017 1.00 90.50 115 GLU A O 1
ATOM 897 N N . THR A 1 116 ? 1.675 5.214 1.149 1.00 93.50 116 THR A N 1
ATOM 898 C CA . THR A 1 116 ? 1.422 4.880 -0.247 1.00 93.50 116 THR A CA 1
ATOM 899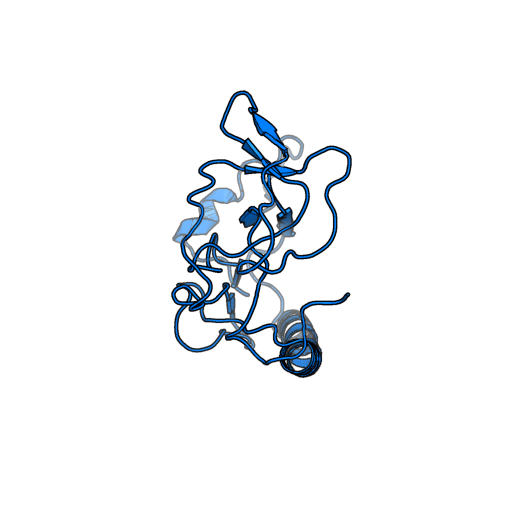 C C . THR A 1 116 ? 2.130 3.581 -0.616 1.00 93.50 116 THR A C 1
ATOM 901 O O . THR A 1 116 ? 3.340 3.446 -0.434 1.00 93.50 116 THR A O 1
ATOM 904 N N . CYS A 1 117 ? 1.402 2.623 -1.189 1.00 94.31 117 CYS A N 1
ATOM 905 C CA . CYS A 1 117 ? 2.050 1.555 -1.933 1.00 94.31 117 CYS A CA 1
ATOM 906 C C . CYS A 1 117 ? 2.501 2.148 -3.262 1.00 94.31 117 CYS A C 1
ATOM 908 O O . CYS A 1 117 ? 1.656 2.432 -4.100 1.00 94.31 117 CYS A O 1
ATOM 910 N N . PHE A 1 118 ? 3.803 2.371 -3.437 1.00 94.31 118 PHE A N 1
ATOM 911 C CA . PHE A 1 118 ? 4.372 2.948 -4.650 1.00 94.31 118 PHE A CA 1
ATOM 912 C C . PHE A 1 118 ? 5.331 1.953 -5.300 1.00 94.31 118 PHE A C 1
ATOM 914 O O . PHE A 1 118 ? 6.387 1.639 -4.765 1.00 94.31 118 PHE A O 1
ATOM 921 N N . PHE A 1 119 ? 4.970 1.444 -6.473 1.00 94.75 119 PHE A N 1
ATOM 922 C CA . PHE A 1 119 ? 5.767 0.462 -7.195 1.00 94.75 119 PHE A CA 1
ATOM 923 C C . PHE A 1 119 ? 5.873 0.858 -8.674 1.00 94.75 119 PHE A C 1
ATOM 925 O O . PHE A 1 119 ? 5.062 0.439 -9.505 1.00 94.75 119 PHE A O 1
ATOM 932 N N . PRO A 1 120 ? 6.853 1.707 -9.034 1.00 95.19 120 PRO A N 1
ATOM 933 C CA . PRO A 1 120 ? 7.012 2.185 -10.400 1.00 95.19 120 PRO A CA 1
ATOM 934 C C . PRO A 1 120 ? 7.816 1.183 -11.232 1.00 95.19 120 PRO A C 1
ATOM 936 O O . PRO A 1 120 ? 8.765 0.574 -10.733 1.00 95.19 120 PRO A O 1
ATOM 939 N N . ARG A 1 121 ? 7.519 1.044 -12.526 1.00 94.94 121 ARG A N 1
ATOM 940 C CA . ARG A 1 121 ? 8.299 0.187 -13.438 1.00 94.94 121 ARG A CA 1
ATOM 941 C C . ARG A 1 121 ? 9.751 0.646 -13.554 1.00 94.94 121 ARG A C 1
ATOM 943 O O . ARG A 1 121 ? 10.655 -0.185 -13.509 1.00 94.94 121 ARG A O 1
ATOM 950 N N . LEU A 1 122 ? 9.947 1.957 -13.679 1.00 92.31 122 LEU A N 1
ATOM 951 C CA . LEU A 1 122 ? 11.242 2.633 -13.695 1.00 92.31 122 LEU A CA 1
ATOM 952 C C . LEU A 1 122 ? 11.408 3.410 -12.387 1.00 92.31 122 LEU A C 1
ATOM 954 O O . LEU A 1 122 ? 10.542 4.208 -12.042 1.00 92.31 122 LEU A O 1
ATOM 958 N N . ILE A 1 123 ? 12.511 3.198 -11.670 1.00 87.62 123 ILE A N 1
ATOM 959 C CA . ILE A 1 123 ? 12.815 3.958 -10.451 1.00 87.62 123 ILE A CA 1
ATOM 960 C C . ILE A 1 123 ? 13.000 5.443 -10.807 1.00 87.62 123 ILE A C 1
ATOM 962 O O . ILE A 1 123 ? 13.839 5.745 -11.664 1.00 87.62 123 ILE A O 1
ATOM 966 N N . PRO A 1 124 ? 12.265 6.366 -10.153 1.00 86.25 124 PRO A N 1
ATOM 967 C CA . PRO A 1 124 ? 12.466 7.800 -10.322 1.00 86.25 124 PRO A CA 1
ATOM 968 C C . PRO A 1 124 ? 13.913 8.193 -10.022 1.00 86.25 124 PRO A C 1
ATOM 970 O O . PRO A 1 124 ? 14.561 7.624 -9.141 1.00 86.25 124 PRO A O 1
ATOM 973 N N . LYS A 1 125 ? 14.452 9.164 -10.759 1.00 80.81 125 LYS A N 1
ATOM 974 C CA . LYS A 1 125 ? 15.875 9.524 -10.674 1.00 80.81 125 LYS A CA 1
ATOM 975 C C . LYS A 1 125 ? 16.247 10.019 -9.274 1.00 80.81 125 LYS A C 1
ATOM 977 O O . LYS A 1 125 ? 17.305 9.668 -8.764 1.00 80.81 125 LYS A O 1
ATOM 982 N N . GLU A 1 126 ? 15.348 10.755 -8.642 1.00 77.88 126 GLU A N 1
ATOM 983 C CA . GLU A 1 126 ? 15.406 11.212 -7.256 1.00 77.88 126 GLU A CA 1
ATOM 984 C C . GLU A 1 126 ? 15.535 10.066 -6.238 1.00 77.88 126 GLU A C 1
ATOM 986 O O . GLU A 1 126 ? 16.074 10.267 -5.156 1.00 77.88 126 GLU A O 1
ATOM 991 N N . HIS A 1 127 ? 15.084 8.856 -6.586 1.00 72.12 127 HIS A N 1
ATOM 992 C CA . HIS A 1 127 ? 15.172 7.665 -5.738 1.00 72.12 127 HIS A CA 1
ATOM 993 C C . HIS A 1 127 ? 16.293 6.711 -6.195 1.00 72.12 127 HIS A C 1
ATOM 995 O O . HIS A 1 127 ? 16.518 5.654 -5.601 1.00 72.12 127 HIS A O 1
ATOM 1001 N N . SER A 1 128 ? 17.012 7.063 -7.265 1.00 60.78 128 SER A N 1
ATOM 1002 C CA . SER A 1 128 ? 18.025 6.195 -7.870 1.00 60.78 128 SER A CA 1
ATOM 1003 C C . SER A 1 128 ? 19.332 6.125 -7.072 1.00 60.78 128 SER A C 1
ATOM 1005 O O . SER A 1 128 ? 20.088 5.164 -7.237 1.00 60.78 128 SER A O 1
ATOM 1007 N N . ASP A 1 129 ? 19.549 7.073 -6.156 1.00 57.28 129 ASP A N 1
ATOM 1008 C CA . ASP A 1 129 ? 20.701 7.103 -5.248 1.00 57.28 129 ASP A CA 1
ATOM 100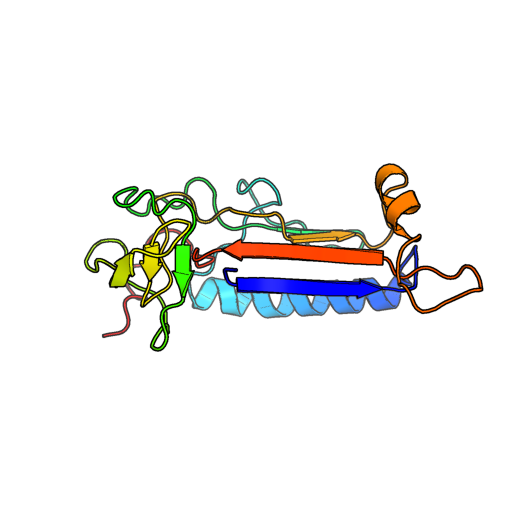9 C C . ASP A 1 129 ? 20.539 6.128 -4.058 1.00 57.28 129 ASP A C 1
ATOM 1011 O O . ASP A 1 129 ? 21.526 5.744 -3.431 1.00 57.28 129 ASP A O 1
ATOM 1015 N N . TYR A 1 130 ? 19.324 5.613 -3.804 1.00 58.03 130 TYR A N 1
ATOM 1016 C CA . TYR A 1 130 ? 19.050 4.589 -2.776 1.00 58.03 130 TYR A CA 1
ATOM 1017 C C . TYR A 1 130 ? 19.517 3.172 -3.155 1.00 58.03 130 TYR A C 1
ATOM 1019 O O . TYR A 1 130 ? 19.293 2.224 -2.408 1.00 58.03 130 TYR A O 1
ATOM 1027 N N . PHE A 1 131 ? 20.198 3.002 -4.291 1.00 54.97 131 PHE A N 1
ATOM 1028 C CA . PHE A 1 131 ? 20.838 1.733 -4.658 1.00 54.97 131 PHE A CA 1
ATOM 1029 C C . PHE A 1 131 ? 22.063 1.393 -3.784 1.00 54.97 131 PHE A C 1
ATOM 1031 O O . PHE A 1 131 ? 22.623 0.310 -3.894 1.00 54.97 131 PHE A O 1
ATOM 1038 N N . ALA A 1 132 ? 22.533 2.279 -2.912 1.00 51.56 132 ALA A N 1
ATOM 1039 C CA . ALA A 1 132 ? 23.890 2.172 -2.378 1.00 51.56 132 ALA A CA 1
ATOM 1040 C C . ALA A 1 132 ? 24.082 1.369 -1.070 1.00 51.56 132 ALA A C 1
ATOM 1042 O O . ALA A 1 132 ? 25.190 1.396 -0.541 1.00 51.56 132 ALA A O 1
ATOM 1043 N N . SER A 1 133 ? 23.089 0.667 -0.508 1.00 52.25 133 SER A N 1
ATOM 1044 C CA . SER A 1 133 ? 23.231 0.182 0.883 1.00 52.25 133 SER A CA 1
ATOM 1045 C C . SER A 1 133 ? 22.672 -1.208 1.206 1.00 52.25 133 SER A C 1
ATOM 1047 O O . SER A 1 133 ? 22.087 -1.402 2.272 1.00 52.25 133 SER A O 1
ATOM 1049 N N . HIS A 1 134 ? 22.940 -2.221 0.371 1.00 50.53 134 HIS A N 1
ATOM 1050 C CA . HIS A 1 134 ? 22.947 -3.594 0.897 1.00 50.53 134 HIS A CA 1
ATOM 1051 C C . HIS A 1 134 ? 24.358 -3.928 1.419 1.00 50.53 134 HIS A C 1
ATOM 1053 O O . HIS A 1 134 ? 25.306 -3.876 0.634 1.00 50.53 134 HIS A O 1
ATOM 1059 N N . PRO A 1 135 ? 24.538 -4.274 2.709 1.00 51.31 135 PRO A N 1
ATOM 1060 C CA . PRO A 1 135 ? 25.854 -4.381 3.359 1.00 51.31 135 PRO A CA 1
ATOM 1061 C C . PRO A 1 135 ? 26.750 -5.536 2.867 1.00 51.31 135 PRO A C 1
ATOM 1063 O O . PRO A 1 135 ? 27.774 -5.814 3.483 1.00 51.31 135 PRO A O 1
ATOM 1066 N N . THR A 1 136 ? 26.383 -6.234 1.788 1.00 52.03 136 THR A N 1
ATOM 1067 C CA . THR A 1 136 ? 27.005 -7.500 1.371 1.00 52.03 136 THR A CA 1
ATOM 1068 C C . THR A 1 136 ? 27.603 -7.511 -0.036 1.00 52.03 136 THR A C 1
ATOM 1070 O O . THR A 1 136 ? 28.129 -8.549 -0.424 1.00 52.03 136 THR A O 1
ATOM 1073 N N . GLU A 1 137 ? 27.557 -6.425 -0.818 1.00 52.16 137 GLU A N 1
ATOM 1074 C CA . GLU A 1 137 ? 28.117 -6.444 -2.182 1.00 52.16 137 GLU A CA 1
ATOM 1075 C C . GLU A 1 137 ? 29.125 -5.313 -2.436 1.00 52.16 137 GLU A C 1
ATOM 1077 O O . GLU A 1 137 ? 28.777 -4.162 -2.679 1.00 52.16 137 GLU A O 1
ATOM 1082 N N . GLU A 1 138 ? 30.402 -5.701 -2.443 1.00 48.47 138 GLU A N 1
ATOM 1083 C CA . GLU A 1 138 ? 31.602 -4.890 -2.709 1.00 48.47 138 GLU A CA 1
ATOM 1084 C C . GLU A 1 138 ? 31.683 -4.373 -4.168 1.00 48.47 138 GLU A C 1
ATOM 1086 O O . GLU A 1 138 ? 32.579 -3.610 -4.509 1.00 48.47 138 GLU A O 1
ATOM 1091 N N . ASN A 1 139 ? 30.736 -4.749 -5.044 1.00 48.81 139 ASN A N 1
ATOM 1092 C CA . ASN A 1 139 ? 30.759 -4.466 -6.485 1.00 48.81 139 ASN A CA 1
ATOM 1093 C C . ASN A 1 139 ? 29.392 -4.020 -7.047 1.00 48.81 139 ASN A C 1
ATOM 1095 O O . ASN A 1 139 ? 28.807 -4.671 -7.909 1.00 48.81 139 ASN A O 1
ATOM 1099 N N . GLY A 1 140 ? 28.892 -2.870 -6.594 1.00 49.22 140 GLY A N 1
ATOM 1100 C CA . GLY A 1 140 ? 28.222 -1.901 -7.479 1.00 49.22 140 GLY A CA 1
ATOM 1101 C C . GLY A 1 140 ? 26.965 -2.312 -8.270 1.00 49.22 140 GLY A C 1
ATOM 1102 O O . GLY A 1 140 ? 26.663 -1.655 -9.266 1.00 49.22 140 GLY A O 1
ATOM 1103 N N . LYS A 1 141 ? 26.191 -3.323 -7.858 1.00 56.25 141 LYS A N 1
ATOM 1104 C CA . LYS A 1 141 ? 24.811 -3.533 -8.344 1.00 56.25 141 LYS A CA 1
ATOM 1105 C C . LYS A 1 141 ? 23.849 -3.553 -7.168 1.00 56.25 141 LYS A C 1
ATOM 1107 O O . LYS A 1 141 ? 23.375 -4.595 -6.737 1.00 56.25 141 LYS A O 1
ATOM 1112 N N . GLY A 1 142 ? 23.625 -2.365 -6.627 1.00 64.62 142 GLY A N 1
ATOM 1113 C CA . GLY A 1 142 ? 22.728 -2.130 -5.510 1.00 64.62 142 GLY A CA 1
ATOM 1114 C C . GLY A 1 142 ? 21.379 -2.839 -5.589 1.00 64.62 142 GLY A C 1
ATOM 1115 O O . GLY A 1 142 ? 20.838 -3.049 -6.673 1.00 64.62 142 GLY A O 1
ATOM 1116 N N . TRP A 1 143 ? 20.802 -3.146 -4.432 1.00 75.69 143 TRP A N 1
ATOM 1117 C CA . TRP A 1 143 ? 19.387 -3.490 -4.334 1.00 75.69 143 TRP A CA 1
ATOM 1118 C C . TRP A 1 143 ? 18.632 -2.222 -3.946 1.00 75.69 143 TRP A C 1
ATOM 1120 O O . TRP A 1 143 ? 19.047 -1.512 -3.033 1.00 75.69 143 TRP A O 1
ATOM 1130 N N . HIS A 1 144 ? 17.524 -1.942 -4.620 1.00 79.19 144 HIS A N 1
ATOM 1131 C CA . HIS A 1 144 ? 16.589 -0.917 -4.191 1.00 79.19 144 HIS A CA 1
ATOM 1132 C C . HIS A 1 144 ? 15.613 -1.530 -3.192 1.00 79.19 144 HIS A C 1
ATOM 1134 O O . HIS A 1 144 ? 14.873 -2.450 -3.546 1.00 79.19 144 HIS A O 1
ATOM 1140 N N . PHE A 1 145 ? 15.660 -1.033 -1.960 1.00 84.50 145 PHE A N 1
ATOM 1141 C CA . PHE A 1 145 ? 14.716 -1.349 -0.898 1.00 84.50 145 PHE A CA 1
ATOM 1142 C C . PHE A 1 145 ? 13.572 -0.347 -0.912 1.00 84.50 145 PHE A C 1
ATOM 1144 O O . PHE A 1 145 ? 13.819 0.858 -0.951 1.00 84.50 145 PHE A O 1
ATOM 1151 N N . ASP A 1 146 ? 12.350 -0.849 -0.822 1.00 86.94 146 ASP A N 1
ATOM 1152 C CA . ASP A 1 146 ? 11.167 -0.019 -0.650 1.00 86.94 146 ASP A CA 1
ATOM 1153 C C . ASP A 1 146 ? 10.123 -0.786 0.177 1.00 86.94 146 ASP A C 1
ATOM 1155 O O . ASP A 1 146 ? 10.218 -2.008 0.374 1.00 86.94 146 ASP A O 1
ATOM 1159 N N . PHE A 1 147 ? 9.172 -0.057 0.745 1.00 89.38 147 PHE A N 1
ATOM 1160 C CA . PHE A 1 147 ? 8.158 -0.617 1.621 1.00 89.38 147 PHE A CA 1
ATOM 1161 C C . PHE A 1 147 ? 6.911 0.256 1.670 1.00 89.38 147 PHE A C 1
ATOM 1163 O O . PHE A 1 147 ? 6.955 1.458 1.440 1.00 89.38 147 PHE A O 1
ATOM 1170 N N . CYS A 1 148 ? 5.796 -0.345 2.073 1.00 90.50 148 CYS A N 1
ATOM 1171 C CA . CYS A 1 148 ? 4.622 0.405 2.495 1.00 90.50 148 CYS A CA 1
ATOM 1172 C C . CYS A 1 148 ? 4.016 -0.198 3.759 1.00 90.50 148 CYS A C 1
ATOM 1174 O O . CYS A 1 148 ? 3.951 -1.421 3.940 1.00 90.50 148 CYS A O 1
ATOM 1176 N N . LYS A 1 149 ? 3.570 0.671 4.659 1.00 88.62 149 LYS A N 1
ATOM 1177 C CA . LYS A 1 149 ? 2.841 0.307 5.868 1.00 88.62 149 LYS A CA 1
ATOM 1178 C C . LYS A 1 149 ? 1.361 0.589 5.697 1.00 88.62 149 LYS A C 1
ATOM 1180 O O . LYS A 1 149 ? 0.945 1.652 5.255 1.00 88.62 149 LYS A O 1
ATOM 1185 N N . THR A 1 150 ? 0.559 -0.326 6.215 1.00 84.44 150 THR A N 1
ATOM 1186 C CA . THR A 1 150 ? -0.853 -0.057 6.521 1.00 84.44 150 THR A CA 1
ATOM 1187 C C . THR A 1 150 ? -1.059 0.230 8.011 1.00 84.44 150 THR A C 1
ATOM 1189 O O . THR A 1 150 ? -2.180 0.447 8.455 1.00 84.44 150 THR A O 1
ATOM 1192 N N . ALA A 1 151 ? 0.020 0.244 8.806 1.00 83.19 151 ALA A N 1
ATOM 1193 C CA . ALA A 1 151 ? -0.024 0.289 10.266 1.00 83.19 151 ALA A CA 1
ATOM 1194 C C . ALA A 1 151 ? -0.994 -0.771 10.819 1.00 83.19 151 ALA A C 1
ATOM 1196 O O . ALA A 1 151 ? -0.756 -1.969 10.679 1.00 83.19 151 ALA A O 1
ATOM 1197 N N . TYR A 1 152 ? -2.086 -0.338 11.433 1.00 80.44 152 TYR A N 1
ATOM 1198 C CA . TYR A 1 152 ? -3.184 -1.172 11.911 1.00 80.44 152 TYR A CA 1
ATOM 1199 C C . TYR A 1 152 ? -4.447 -1.042 11.054 1.00 80.44 152 TYR A C 1
ATOM 1201 O O . TYR A 1 152 ? -5.440 -1.724 11.309 1.00 80.44 152 TYR A O 1
ATOM 1209 N N . LYS A 1 153 ? -4.412 -0.170 10.044 1.00 85.31 153 LYS A N 1
ATOM 1210 C CA . LYS A 1 153 ? -5.557 0.211 9.233 1.00 85.31 153 LYS A CA 1
ATOM 1211 C C . LYS A 1 153 ? -5.845 -0.881 8.205 1.00 85.31 153 LYS A C 1
ATOM 1213 O O . LYS A 1 153 ? -4.942 -1.276 7.464 1.00 85.31 153 LYS A O 1
ATOM 1218 N N . PRO A 1 154 ? -7.054 -1.452 8.172 1.00 79.31 154 PRO A N 1
ATOM 1219 C CA . PRO A 1 154 ? -7.489 -2.282 7.061 1.00 79.31 154 PRO A CA 1
ATOM 1220 C C . PRO A 1 154 ? -7.775 -1.389 5.841 1.00 79.31 154 PRO A C 1
ATOM 1222 O O . PRO A 1 154 ? -8.213 -0.251 5.992 1.00 79.31 154 PRO A O 1
ATOM 1225 N N . LEU A 1 155 ? -7.535 -1.893 4.627 1.00 77.50 155 LEU A N 1
ATOM 1226 C CA . LEU A 1 155 ? -7.932 -1.212 3.388 1.00 77.50 155 LEU A CA 1
ATOM 1227 C C . LEU A 1 155 ? -9.447 -1.389 3.200 1.00 77.50 155 LEU A C 1
ATOM 1229 O O . LEU A 1 155 ? -9.897 -2.213 2.413 1.00 77.50 155 LEU A O 1
ATOM 1233 N N . CYS A 1 156 ? -10.242 -0.697 4.014 1.00 67.44 156 CYS A N 1
ATOM 1234 C CA . CYS A 1 156 ? -11.700 -0.799 3.988 1.00 67.44 156 CYS A CA 1
ATOM 1235 C C . CYS A 1 156 ? -12.318 0.252 3.070 1.00 67.44 156 CYS A C 1
ATOM 1237 O O . CYS A 1 156 ? -11.892 1.408 3.066 1.00 67.44 156 CYS A O 1
ATOM 1239 N N . GLY A 1 157 ? -13.365 -0.148 2.353 1.00 59.16 157 GLY A N 1
ATOM 1240 C CA . GLY A 1 157 ? -14.294 0.755 1.690 1.00 59.16 157 GLY A CA 1
ATOM 1241 C C . GLY A 1 157 ? -15.362 1.315 2.624 1.00 59.16 157 GLY A C 1
ATOM 1242 O O . GLY A 1 157 ? -15.438 0.952 3.798 1.00 59.16 157 GLY A O 1
ATOM 1243 N N . ALA A 1 158 ? -16.184 2.213 2.078 1.00 52.59 158 ALA A N 1
ATOM 1244 C CA . ALA A 1 158 ? -17.369 2.756 2.742 1.00 52.59 158 ALA A CA 1
ATOM 1245 C C . ALA A 1 158 ? -18.288 1.631 3.273 1.00 52.59 158 ALA A C 1
ATOM 1247 O O . ALA A 1 158 ? -18.253 0.520 2.734 1.00 52.59 158 ALA A O 1
ATOM 1248 N N . PRO A 1 159 ? -19.127 1.888 4.298 1.00 51.94 159 PRO A N 1
ATOM 1249 C CA . PRO A 1 159 ? -19.956 0.861 4.920 1.00 51.94 159 PRO A CA 1
ATOM 1250 C C . PRO A 1 159 ? -20.910 0.227 3.901 1.00 51.94 159 PRO A C 1
ATOM 1252 O O . PRO A 1 159 ? -21.997 0.729 3.624 1.00 51.94 159 PRO A O 1
ATOM 1255 N N . HIS A 1 160 ? -20.517 -0.921 3.360 1.00 45.78 160 HIS A N 1
ATOM 1256 C CA . HIS A 1 160 ? -21.457 -1.899 2.851 1.00 45.78 160 HIS A CA 1
ATOM 1257 C C . HIS A 1 160 ? -21.909 -2.727 4.054 1.00 45.78 160 HIS A C 1
ATOM 1259 O O . HIS A 1 160 ? -21.082 -3.287 4.770 1.00 45.78 160 HIS A O 1
ATOM 1265 N N . ASN A 1 161 ? -23.223 -2.760 4.281 1.00 42.81 161 ASN A N 1
ATOM 1266 C CA . ASN A 1 161 ? -23.951 -3.337 5.423 1.00 42.81 161 ASN A CA 1
ATOM 1267 C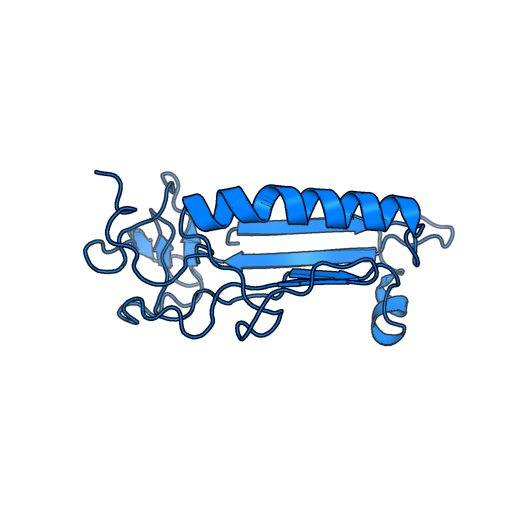 C . ASN A 1 161 ? -23.727 -4.852 5.697 1.00 42.81 161 ASN A C 1
ATOM 1269 O O . ASN A 1 161 ? -24.659 -5.520 6.132 1.00 42.81 161 ASN A O 1
ATOM 1273 N N . GLY A 1 162 ? -22.561 -5.442 5.418 1.00 45.00 162 GLY A N 1
ATOM 1274 C CA . GLY A 1 162 ? -22.402 -6.901 5.408 1.00 45.00 162 GLY A CA 1
ATOM 1275 C C . GLY A 1 162 ? -21.049 -7.484 5.818 1.00 45.00 162 GLY A C 1
ATOM 1276 O O . GLY A 1 162 ? -20.900 -8.692 5.681 1.00 45.00 162 GLY A O 1
ATOM 1277 N N . PHE A 1 163 ? -20.075 -6.700 6.300 1.00 49.06 163 PHE A N 1
ATOM 1278 C CA . PHE A 1 163 ? -18.719 -7.223 6.581 1.00 49.06 163 PHE A CA 1
ATOM 1279 C C . PHE A 1 163 ? -18.288 -7.252 8.046 1.00 49.06 163 PHE A C 1
ATOM 1281 O O . PHE A 1 163 ? -17.140 -7.582 8.339 1.00 49.06 163 PHE A O 1
ATOM 1288 N N . TYR A 1 164 ? -19.200 -7.002 8.980 1.00 47.09 164 TYR A N 1
ATOM 1289 C CA . TYR A 1 164 ? -18.952 -7.357 10.373 1.00 47.09 164 TYR A CA 1
ATOM 1290 C C . TYR A 1 164 ? -19.298 -8.832 10.532 1.00 47.09 164 TYR A C 1
ATOM 1292 O O . TYR A 1 164 ? -20.460 -9.193 10.685 1.00 47.09 164 TYR A O 1
ATOM 1300 N N . VAL A 1 165 ? -18.287 -9.678 10.345 1.00 35.25 165 VAL A N 1
ATOM 1301 C CA . VAL A 1 165 ? -18.391 -11.116 10.588 1.00 35.25 165 VAL A CA 1
ATOM 1302 C C . VAL A 1 165 ? -18.705 -11.294 12.074 1.00 35.25 165 VAL A C 1
ATOM 1304 O O . VAL A 1 165 ? -17.955 -10.779 12.905 1.00 35.25 165 VAL A O 1
ATOM 1307 N N . GLU A 1 166 ? -19.835 -11.939 12.375 1.00 31.59 166 GLU A N 1
ATOM 1308 C CA . GLU A 1 166 ? -20.189 -12.396 13.729 1.00 31.59 166 GLU A CA 1
ATOM 1309 C C . GLU A 1 166 ? -19.103 -13.300 14.329 1.00 31.59 166 GLU A C 1
ATOM 1311 O O . GLU A 1 166 ? -18.507 -14.107 13.572 1.00 31.59 166 GLU A O 1
#

Organism: NCBI:txid1801832

Sequence (166 aa):
MGYTHYWYRKDKEIEPGIFAGIASDFQKLMPSFDKFGIQLADGDGEGTPTIDKTLISFNGLAKCHHPATHELGIAWPSEIAGGIANPWLEDVRSKPWFGGETIDKRTCSGDCSHETCFFPRLIPKEHSDYFASHPTEENGKGWHFDFCKTAYKPLCGAPHNGFYVE

pLDDT: mean 81.68, std 15.19, range [31.59, 98.19]

Radius of gyration: 18.0 Å; chains: 1; bounding box: 56×24×47 Å

Foldseek 3Di:
DADKDKDKDLDLAADLVVLQVVLVVVVVCVVVCVVLQQAWAFQVQHHHFDRHSFKGKTFAHQQQVQALPDPQQQEAEDPQADEADRSVPDDQFDQADPRGTYGNYFYDNRGQGDGMPIDGNHHDPVQVVQQPDDPPDPDDRRMRMDMGHSRSHGSHHHDDPPNRDD